Protein AF-A0A7S3UX13-F1 (afdb_monomer)

Mean predicted aligned error: 9.88 Å

Nearest PDB structures (foldseek):
  1w0b-assembly1_A  TM=4.668E-01  e=7.666E+00  Homo sapiens
  7prw-assembly1_B  TM=2.949E-01  e=3.950E+00  Homo sapiens

Solvent-accessible surface area (backbone atoms only — not comparable to full-atom values): 10051 Å² total; per-residue (Å²): 107,70,58,56,50,45,44,57,49,64,45,35,91,84,32,75,69,58,41,48,76,38,42,61,68,55,44,53,51,52,52,51,51,43,36,53,44,29,33,76,70,61,23,27,44,59,49,90,42,91,90,49,53,33,31,65,39,90,84,52,70,55,51,69,45,48,55,46,32,38,66,46,27,68,36,68,66,35,21,51,52,35,49,53,50,51,49,47,59,70,65,30,57,35,96,86,58,65,61,67,63,50,48,48,52,49,50,56,50,40,49,46,52,34,48,61,33,66,70,60,88,68,57,70,69,57,27,54,50,40,34,52,51,32,52,51,52,51,50,52,48,51,52,47,69,66,38,96,61,60,73,47,86,76,45,75,86,79,59,94,78,85,88,81,82,84,78,87,79,85,79,80,82,131

Sequence (174 aa):
AARRVFQELLCAPAAGLDLTALTADGWGCLEQFFRYVNAKDKRLSSSHQKTYFLVEDPKLAGLDTLWAAFGLAADEEVHRAAADFLLHLYLRLGGRLDREAVWRDFVDRALRHLAGAADGTGDRAYDLAAMRRALALTLRFLEEVEKPYGILNVYHAGQADQAVRVRLRVRRGA

Radius of gyration: 17.87 Å; Cα contacts (8 Å, |Δi|>4): 161; chains: 1; bounding box: 47×31×51 Å

Structure (mmCIF, N/CA/C/O backbone):
data_AF-A0A7S3UX13-F1
#
_entry.id   AF-A0A7S3UX13-F1
#
loop_
_atom_site.group_PDB
_atom_site.id
_atom_site.type_symbol
_atom_site.label_atom_id
_atom_site.label_alt_id
_atom_site.label_comp_id
_atom_site.label_asym_id
_atom_site.label_entity_id
_atom_site.label_seq_id
_atom_site.pdbx_PDB_ins_code
_atom_site.Cartn_x
_atom_site.Cartn_y
_atom_site.Cartn_z
_atom_site.occupancy
_atom_site.B_iso_or_equiv
_atom_site.auth_seq_id
_atom_site.auth_comp_id
_atom_site.auth_asym_id
_atom_site.auth_atom_id
_atom_site.pdbx_PDB_model_num
ATOM 1 N N . ALA A 1 1 ? -21.309 1.645 -9.233 1.00 71.69 1 ALA A N 1
ATOM 2 C CA . ALA A 1 1 ? -20.554 2.305 -10.318 1.00 71.69 1 ALA A CA 1
ATOM 3 C C . ALA A 1 1 ? -19.072 2.455 -9.960 1.0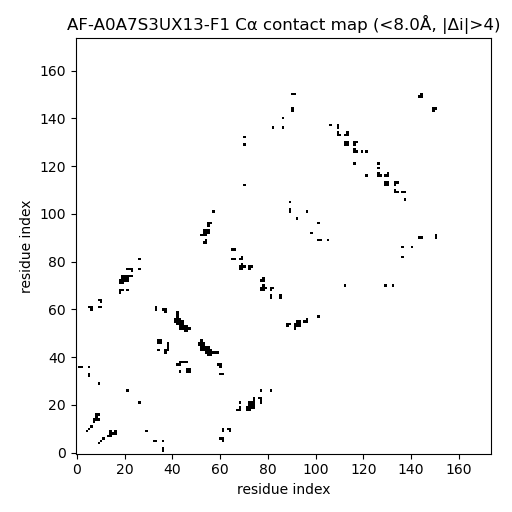0 71.69 1 ALA A C 1
ATOM 5 O O . ALA A 1 1 ? -18.315 1.584 -10.346 1.00 71.69 1 ALA A O 1
ATOM 6 N N . ALA A 1 2 ? -18.658 3.441 -9.153 1.00 75.00 2 ALA A N 1
ATOM 7 C CA . ALA A 1 2 ? -17.234 3.741 -8.910 1.00 75.00 2 ALA A CA 1
ATOM 8 C C . ALA A 1 2 ? -16.352 2.566 -8.426 1.00 75.00 2 ALA A C 1
ATOM 10 O O . ALA A 1 2 ? -15.269 2.371 -8.958 1.00 75.00 2 ALA A O 1
ATOM 11 N N . ARG A 1 3 ? -16.820 1.739 -7.477 1.00 80.25 3 ARG A N 1
ATOM 12 C CA . ARG A 1 3 ? -16.071 0.549 -7.020 1.00 80.25 3 ARG A CA 1
ATOM 13 C C . ARG A 1 3 ? -15.822 -0.460 -8.140 1.00 80.25 3 ARG A C 1
ATOM 15 O O . ARG A 1 3 ? -14.737 -1.012 -8.233 1.00 80.25 3 ARG A O 1
ATOM 22 N N . ARG A 1 4 ? -16.833 -0.683 -8.979 1.00 81.56 4 ARG A N 1
ATOM 23 C CA . ARG A 1 4 ? -16.751 -1.600 -10.115 1.00 81.56 4 ARG A CA 1
ATOM 24 C C . ARG A 1 4 ? -15.739 -1.089 -11.139 1.00 81.56 4 ARG A C 1
ATOM 26 O O . ARG A 1 4 ? -14.861 -1.838 -11.522 1.00 81.56 4 ARG A O 1
ATOM 33 N N . VAL A 1 5 ? -15.800 0.203 -11.467 1.00 80.88 5 VAL A N 1
ATOM 34 C CA . VAL A 1 5 ? -14.828 0.872 -12.350 1.00 80.88 5 VAL A CA 1
ATOM 35 C C . VAL A 1 5 ? -13.405 0.740 -11.802 1.00 80.88 5 VAL A C 1
ATOM 37 O O . VAL A 1 5 ? -12.515 0.326 -12.526 1.00 80.88 5 VAL A O 1
ATOM 40 N N . PHE A 1 6 ? -13.194 1.023 -10.516 1.00 83.69 6 PHE A N 1
ATOM 41 C CA . PHE A 1 6 ? -11.883 0.878 -9.881 1.00 83.69 6 PHE A CA 1
ATOM 42 C C . PHE A 1 6 ? -11.364 -0.566 -9.944 1.00 83.69 6 PHE A C 1
ATOM 44 O O . PHE A 1 6 ? -10.229 -0.807 -10.342 1.00 83.69 6 PHE A O 1
ATOM 51 N N . GLN A 1 7 ? -12.210 -1.542 -9.614 1.00 82.44 7 GLN A N 1
ATOM 52 C CA . GLN A 1 7 ? -11.817 -2.948 -9.644 1.00 82.44 7 GLN A CA 1
ATOM 53 C C . GLN A 1 7 ? -11.536 -3.450 -11.064 1.00 82.44 7 GLN A C 1
ATOM 55 O O . GLN A 1 7 ? -10.538 -4.128 -11.265 1.00 82.44 7 GLN A O 1
ATOM 60 N N . GLU A 1 8 ? -12.385 -3.116 -12.033 1.00 82.25 8 GLU A N 1
ATOM 61 C CA . GLU A 1 8 ? -12.293 -3.625 -13.406 1.00 82.25 8 GLU A CA 1
ATOM 62 C C . GLU A 1 8 ? -11.239 -2.894 -14.249 1.00 82.25 8 GLU A C 1
ATOM 64 O O . GLU A 1 8 ? -10.641 -3.525 -15.113 1.00 82.25 8 GLU A O 1
ATOM 69 N N . LEU A 1 9 ? -10.991 -1.599 -14.004 1.00 78.88 9 LEU A N 1
ATOM 70 C CA . LEU A 1 9 ? -10.102 -0.769 -14.834 1.00 78.88 9 LEU A CA 1
ATOM 71 C C . LEU A 1 9 ? -8.771 -0.389 -14.181 1.00 78.88 9 LEU A C 1
ATOM 73 O O . LEU A 1 9 ? -7.866 0.038 -14.887 1.00 78.88 9 LEU A O 1
ATOM 77 N N . LEU A 1 10 ? -8.638 -0.493 -12.858 1.00 80.44 10 LEU A N 1
ATOM 78 C CA . LEU A 1 10 ? -7.400 -0.099 -12.174 1.00 80.44 10 LEU A CA 1
ATOM 79 C C . LEU A 1 10 ? -6.776 -1.242 -11.378 1.00 80.44 10 LEU A C 1
ATOM 81 O O . LEU A 1 10 ? -5.560 -1.268 -11.223 1.00 80.44 10 LEU A O 1
ATOM 85 N N . CYS A 1 11 ? -7.576 -2.197 -10.896 1.00 81.69 11 CYS A N 1
ATOM 86 C CA . CYS A 1 11 ? -7.063 -3.295 -10.073 1.00 81.69 11 CYS A CA 1
ATOM 87 C C . CYS A 1 11 ? -7.011 -4.654 -10.768 1.00 81.69 11 CYS A C 1
ATOM 89 O O . CYS A 1 11 ? -6.255 -5.519 -10.326 1.00 81.69 11 CYS A O 1
ATOM 91 N N . ALA A 1 12 ? -7.826 -4.889 -11.797 1.00 79.12 12 ALA A N 1
ATOM 92 C CA . ALA A 1 12 ? -7.839 -6.177 -12.471 1.00 79.12 12 ALA A CA 1
ATOM 93 C C . ALA A 1 12 ? -6.534 -6.369 -13.266 1.00 79.12 12 ALA A C 1
ATOM 95 O O . ALA A 1 12 ? -6.112 -5.451 -13.965 1.00 79.12 12 ALA A O 1
ATOM 96 N N . PRO A 1 13 ? -5.925 -7.566 -13.256 1.00 66.50 13 PRO A N 1
ATOM 97 C CA . PRO A 1 13 ? -4.746 -7.848 -14.081 1.00 66.50 13 PRO A CA 1
ATOM 98 C C . PRO A 1 13 ? -4.987 -7.613 -15.582 1.00 66.50 13 PRO A C 1
ATOM 100 O O . PRO A 1 13 ? -4.077 -7.248 -16.314 1.00 66.50 13 PRO A O 1
A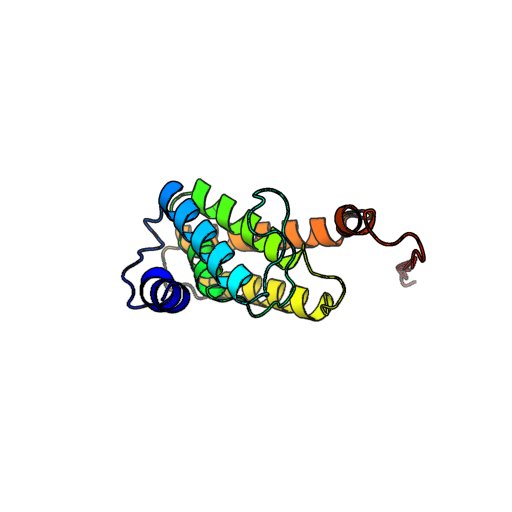TOM 103 N N . ALA A 1 14 ? -6.233 -7.790 -16.034 1.00 63.78 14 ALA A N 1
ATOM 104 C CA . ALA A 1 14 ? -6.658 -7.558 -17.414 1.00 63.78 14 ALA A CA 1
ATOM 105 C C . ALA A 1 14 ? -6.955 -6.080 -17.739 1.00 63.78 14 ALA A C 1
ATOM 107 O O . ALA A 1 14 ? -7.297 -5.767 -18.876 1.00 63.78 14 ALA A O 1
ATOM 108 N N . ALA A 1 15 ? -6.863 -5.176 -16.761 1.00 64.06 15 ALA A N 1
ATOM 109 C CA . ALA A 1 15 ? -7.308 -3.792 -16.886 1.00 64.06 15 ALA A CA 1
ATOM 110 C C . ALA A 1 15 ? -6.424 -2.903 -17.779 1.00 64.06 15 ALA A C 1
ATOM 112 O O . ALA A 1 15 ? -6.777 -1.757 -18.044 1.00 64.06 15 ALA A O 1
ATOM 113 N N . GLY A 1 16 ? -5.275 -3.404 -18.238 1.00 62.94 16 GLY A N 1
ATOM 114 C CA . GLY A 1 16 ? -4.380 -2.667 -19.133 1.00 62.94 16 GLY A CA 1
ATOM 115 C C . GLY A 1 16 ? -3.617 -1.514 -18.472 1.00 62.94 16 GLY A C 1
ATOM 116 O O . GLY A 1 16 ? -2.913 -0.795 -19.176 1.00 62.94 16 GLY A O 1
ATOM 117 N N . LEU A 1 17 ? -3.722 -1.329 -17.147 1.00 81.00 17 LEU A N 1
ATOM 118 C CA . LEU A 1 17 ? -2.867 -0.392 -16.421 1.00 81.00 17 LEU A CA 1
ATOM 119 C C . LEU A 1 17 ? -1.447 -0.959 -16.362 1.00 81.00 17 LEU A C 1
ATOM 121 O O . LEU A 1 17 ? -1.153 -1.855 -15.570 1.00 81.00 17 LEU A O 1
ATOM 125 N N . ASP A 1 18 ? -0.572 -0.421 -17.202 1.00 87.25 18 ASP A N 1
ATOM 126 C CA . ASP A 1 18 ? 0.852 -0.715 -17.143 1.00 87.25 18 ASP A CA 1
ATOM 127 C C . ASP A 1 18 ? 1.489 0.036 -15.968 1.00 87.25 18 ASP A C 1
ATOM 129 O O . ASP A 1 18 ? 1.770 1.233 -16.033 1.00 87.25 18 ASP A O 1
ATOM 133 N N . LEU A 1 19 ? 1.700 -0.688 -14.870 1.00 88.00 19 LEU A N 1
ATOM 134 C CA . LEU A 1 19 ? 2.316 -0.148 -13.660 1.00 88.00 19 LEU A CA 1
ATOM 135 C C . LEU A 1 19 ? 3.803 0.182 -13.843 1.00 88.00 19 LEU A C 1
ATOM 137 O O . LEU A 1 19 ? 4.335 0.964 -13.060 1.00 88.00 19 LEU A O 1
ATOM 141 N N . THR A 1 20 ? 4.467 -0.372 -14.863 1.00 87.50 20 THR A N 1
ATOM 142 C CA . THR A 1 20 ? 5.877 -0.063 -15.147 1.00 87.50 20 THR A CA 1
ATOM 143 C C . THR A 1 20 ? 6.034 1.325 -15.765 1.00 87.50 20 THR A C 1
ATOM 145 O O . THR A 1 20 ? 6.996 2.027 -15.458 1.00 87.50 20 THR A O 1
ATOM 148 N N . ALA A 1 21 ? 5.041 1.755 -16.550 1.00 89.50 21 ALA A N 1
ATOM 149 C CA . ALA A 1 21 ? 4.958 3.065 -17.192 1.00 89.50 21 ALA A CA 1
ATOM 150 C C . ALA A 1 21 ? 4.113 4.086 -16.399 1.00 89.50 21 ALA A C 1
ATOM 152 O O . ALA A 1 21 ? 3.736 5.133 -16.933 1.00 89.50 21 ALA A O 1
ATOM 153 N N . LEU A 1 22 ? 3.778 3.789 -15.137 1.00 92.56 22 LEU A N 1
ATOM 154 C CA . LEU A 1 22 ? 2.964 4.671 -14.304 1.00 92.56 22 LEU A CA 1
ATOM 155 C C . LEU A 1 22 ? 3.710 5.985 -14.030 1.00 92.56 22 LEU A C 1
ATOM 157 O O . LEU A 1 22 ? 4.821 5.970 -13.511 1.00 92.56 22 LEU A O 1
ATOM 161 N N . THR A 1 23 ? 3.081 7.115 -14.358 1.00 94.81 23 THR A N 1
ATOM 162 C CA . THR A 1 23 ? 3.608 8.466 -14.101 1.00 94.81 23 THR A CA 1
ATOM 163 C C . THR A 1 23 ? 3.141 9.002 -12.747 1.00 94.81 23 THR A C 1
ATOM 165 O O . THR A 1 23 ? 2.179 8.486 -12.171 1.00 94.81 23 THR A O 1
ATOM 168 N N . ALA A 1 24 ? 3.755 10.083 -12.255 1.00 93.75 24 ALA A N 1
ATOM 169 C CA . ALA A 1 24 ? 3.325 10.765 -11.028 1.00 93.75 24 ALA A CA 1
ATOM 170 C C . ALA A 1 24 ? 1.840 11.193 -11.056 1.00 93.75 24 ALA A C 1
ATOM 172 O O . ALA A 1 24 ? 1.110 10.982 -10.084 1.00 93.75 24 ALA A O 1
ATOM 173 N N . ASP A 1 25 ? 1.355 11.713 -12.188 1.00 92.69 25 ASP A N 1
ATOM 174 C CA . ASP A 1 25 ? -0.064 12.060 -12.362 1.00 92.69 25 ASP A CA 1
ATOM 175 C C . ASP A 1 25 ? -0.963 10.814 -12.355 1.00 92.69 25 ASP A C 1
ATOM 177 O O . ASP A 1 25 ? -2.034 10.807 -11.737 1.00 92.69 25 ASP A O 1
ATOM 181 N N . GLY A 1 26 ? -0.512 9.730 -12.998 1.00 92.88 26 GLY A N 1
ATOM 182 C CA . GLY A 1 26 ? -1.200 8.439 -12.986 1.00 92.88 26 GLY A CA 1
ATOM 183 C C . GLY A 1 26 ? -1.307 7.859 -11.575 1.00 92.88 26 GLY A C 1
ATOM 184 O O . GLY A 1 26 ? -2.381 7.410 -11.167 1.00 92.88 26 GLY A O 1
ATOM 185 N N . TRP A 1 27 ? -0.226 7.945 -10.798 1.00 95.00 27 TRP A N 1
ATOM 186 C CA . TRP A 1 27 ? -0.220 7.603 -9.380 1.00 95.00 27 TRP A CA 1
ATOM 187 C C . TRP A 1 27 ? -1.208 8.460 -8.584 1.00 95.00 27 TRP A C 1
ATOM 189 O O . TRP A 1 27 ? -2.014 7.921 -7.825 1.00 95.00 27 TRP A O 1
ATOM 199 N N . GLY A 1 28 ? -1.207 9.780 -8.788 1.00 93.81 28 GLY A N 1
ATOM 200 C CA . GLY A 1 28 ? -2.139 10.689 -8.119 1.00 93.81 28 GLY A CA 1
ATOM 201 C C . GLY A 1 28 ? -3.604 10.317 -8.371 1.00 93.81 28 GLY A C 1
ATOM 202 O O . GLY A 1 28 ? -4.416 10.316 -7.442 1.00 93.81 28 GLY A O 1
ATOM 203 N N . CYS A 1 29 ? -3.936 9.931 -9.605 1.00 91.88 29 CYS A N 1
ATOM 204 C CA . CYS A 1 29 ? -5.259 9.422 -9.960 1.00 91.88 29 CYS A CA 1
ATOM 205 C C . CYS A 1 29 ? -5.576 8.099 -9.239 1.00 91.88 29 CYS A C 1
ATOM 207 O O . CYS A 1 29 ? -6.629 7.974 -8.603 1.00 91.88 29 CYS A O 1
ATOM 209 N N . LEU A 1 30 ? -4.650 7.134 -9.279 1.00 93.31 30 LEU A N 1
ATOM 210 C CA . LEU A 1 30 ? -4.793 5.836 -8.616 1.00 93.31 30 LEU A CA 1
ATOM 211 C C . LEU A 1 30 ? -5.030 5.992 -7.105 1.00 93.31 30 LEU A C 1
ATOM 213 O O . LEU A 1 30 ? -5.976 5.410 -6.566 1.00 93.31 30 LEU A O 1
ATOM 217 N N . GLU A 1 31 ? -4.223 6.813 -6.429 1.00 94.88 31 GLU A N 1
ATOM 218 C CA . GLU A 1 31 ? -4.341 7.086 -4.994 1.00 94.88 31 GLU A CA 1
ATOM 219 C C . GLU A 1 31 ? -5.697 7.726 -4.654 1.00 94.88 31 GLU A C 1
ATOM 221 O O . GLU A 1 31 ? -6.375 7.313 -3.707 1.00 94.88 31 GLU A O 1
ATOM 226 N N . GLN A 1 32 ? -6.137 8.717 -5.437 1.00 92.69 32 GLN A N 1
ATOM 227 C CA . GLN A 1 32 ? -7.424 9.381 -5.221 1.00 92.69 32 GLN A CA 1
ATOM 228 C C . GLN A 1 32 ? -8.603 8.417 -5.374 1.00 92.69 32 GLN A C 1
ATOM 230 O O . GLN A 1 32 ? -9.506 8.411 -4.530 1.00 92.69 32 GLN A O 1
ATOM 235 N N . PHE A 1 33 ? -8.589 7.568 -6.403 1.00 92.44 33 PHE A N 1
ATOM 236 C CA . PHE A 1 33 ? -9.618 6.547 -6.588 1.00 92.44 33 PHE A CA 1
ATOM 237 C C . PHE A 1 33 ? -9.614 5.521 -5.456 1.00 92.44 33 PHE A C 1
ATOM 239 O O . PHE A 1 33 ? -10.680 5.204 -4.917 1.00 92.44 33 PHE A O 1
ATOM 246 N N . PHE A 1 34 ? -8.432 5.056 -5.044 1.00 95.00 34 PHE A N 1
ATOM 247 C CA . PHE A 1 34 ? -8.279 4.149 -3.910 1.00 95.00 34 PHE A CA 1
ATOM 248 C C . PHE A 1 34 ? -8.907 4.739 -2.641 1.00 95.00 34 PHE A C 1
ATOM 250 O O . PHE A 1 34 ? -9.713 4.081 -1.973 1.00 95.00 34 PHE A O 1
ATOM 257 N N . ARG A 1 35 ? -8.590 6.003 -2.328 1.00 94.94 35 ARG A N 1
ATOM 258 C CA . ARG A 1 35 ? -9.141 6.723 -1.172 1.00 94.94 35 ARG A CA 1
ATOM 259 C C . ARG A 1 35 ? -10.652 6.861 -1.259 1.00 94.94 35 ARG A C 1
ATOM 261 O O . ARG A 1 35 ? -11.344 6.581 -0.282 1.00 94.94 35 ARG A O 1
ATOM 268 N N . TYR A 1 36 ? -11.167 7.263 -2.417 1.00 93.44 36 TYR A N 1
ATOM 269 C CA . TYR A 1 36 ? -12.598 7.450 -2.636 1.00 93.44 36 TYR A CA 1
ATOM 270 C C . TYR A 1 36 ? -13.385 6.150 -2.425 1.00 93.44 36 TYR A C 1
ATOM 272 O O . TYR A 1 36 ? -14.380 6.135 -1.696 1.00 93.44 36 TYR A O 1
ATOM 280 N N . VAL A 1 37 ? -12.932 5.044 -3.026 1.00 94.31 37 VAL A N 1
ATOM 281 C CA . VAL A 1 37 ? -13.610 3.743 -2.930 1.00 94.31 37 VAL A CA 1
ATOM 282 C C . VAL A 1 37 ? -13.591 3.224 -1.496 1.00 94.31 37 VAL A C 1
ATOM 284 O O . VAL A 1 37 ? -14.641 2.867 -0.962 1.00 94.31 37 VAL A O 1
ATOM 287 N N . ASN A 1 38 ? -12.429 3.234 -0.843 1.00 95.44 38 ASN A N 1
ATOM 288 C CA . ASN A 1 38 ? -12.314 2.714 0.517 1.00 95.44 38 ASN A CA 1
ATOM 289 C C . ASN A 1 38 ? -13.007 3.609 1.559 1.00 95.44 38 ASN A C 1
ATOM 291 O O . ASN A 1 38 ? -13.501 3.101 2.562 1.00 95.44 38 ASN A O 1
ATOM 295 N N . ALA A 1 39 ? -13.129 4.916 1.316 1.00 94.06 39 ALA A N 1
ATOM 296 C CA . ALA A 1 39 ? -13.928 5.798 2.165 1.00 94.06 39 ALA A CA 1
ATOM 297 C C . ALA A 1 39 ? -15.430 5.550 2.026 1.00 94.06 39 ALA A C 1
ATOM 299 O O . ALA A 1 39 ? -16.151 5.496 3.021 1.00 94.06 39 ALA A O 1
ATOM 300 N N . LYS A 1 40 ? -15.903 5.337 0.794 1.00 93.94 40 LYS A N 1
ATOM 301 C CA . LYS A 1 40 ? -17.302 4.984 0.533 1.00 93.94 40 LYS A CA 1
ATOM 302 C C . LYS A 1 40 ? -17.698 3.672 1.216 1.00 93.94 40 LYS A C 1
ATOM 304 O O . LYS A 1 40 ? -18.812 3.563 1.723 1.00 93.94 40 LYS A O 1
ATOM 309 N N . ASP A 1 41 ? -16.765 2.726 1.282 1.00 93.25 41 ASP A N 1
ATOM 310 C CA . ASP A 1 41 ? -16.929 1.441 1.965 1.00 93.25 41 ASP A CA 1
ATOM 311 C C . ASP A 1 41 ? -16.656 1.517 3.484 1.00 93.25 41 ASP A C 1
ATOM 313 O O . ASP A 1 41 ? -16.659 0.488 4.156 1.00 93.25 41 ASP A O 1
ATOM 317 N N . LYS A 1 42 ? -16.444 2.721 4.044 1.00 93.19 42 LYS A N 1
ATOM 318 C CA . LYS A 1 42 ? -16.147 2.979 5.470 1.00 93.19 42 LYS A CA 1
ATOM 319 C C . LYS A 1 42 ? -14.883 2.283 5.997 1.00 93.19 42 LYS A C 1
ATOM 321 O O . LYS A 1 42 ? -14.759 2.061 7.196 1.00 93.19 42 LYS A O 1
ATOM 326 N N . ARG A 1 43 ? -13.941 1.961 5.109 1.00 95.00 43 ARG A N 1
ATOM 327 C CA . ARG A 1 43 ? -12.631 1.377 5.448 1.00 95.00 43 ARG A CA 1
ATOM 328 C C . ARG A 1 43 ? -11.564 2.436 5.691 1.00 95.00 43 ARG A C 1
ATOM 330 O O . ARG A 1 43 ? -10.592 2.172 6.388 1.00 95.00 43 ARG A O 1
ATOM 337 N N . LEU A 1 44 ? -11.759 3.629 5.126 1.00 94.69 44 LEU A N 1
ATOM 338 C CA . LEU A 1 44 ? -10.963 4.819 5.407 1.00 94.69 44 LEU A CA 1
ATOM 339 C C . LEU A 1 44 ? -11.847 5.933 5.965 1.00 94.69 44 LEU A C 1
ATOM 341 O O . LEU A 1 44 ? -12.902 6.228 5.402 1.00 94.69 44 LEU A O 1
ATOM 345 N N . SER A 1 45 ? -11.381 6.607 7.011 1.00 91.62 45 SER A N 1
ATOM 346 C CA . SER A 1 45 ? -11.961 7.855 7.508 1.00 91.62 45 SER A CA 1
ATOM 347 C C . SER A 1 45 ? -11.015 9.031 7.237 1.00 91.62 45 SER A C 1
ATOM 349 O O . SER A 1 45 ? -9.812 8.858 7.036 1.00 91.62 45 SER A O 1
ATOM 351 N N . SER A 1 46 ? -11.568 10.246 7.145 1.00 88.69 46 SER A N 1
ATOM 352 C CA . SER A 1 46 ? -10.832 11.471 6.768 1.00 88.69 46 SER A CA 1
ATOM 353 C C . SER A 1 46 ? -10.081 11.388 5.424 1.00 88.69 46 SER A C 1
ATOM 355 O O . SER A 1 46 ? -9.139 12.131 5.179 1.00 88.69 46 SER A O 1
ATOM 357 N N . SER A 1 47 ? -10.524 10.524 4.507 1.00 80.56 47 SER A N 1
ATOM 358 C CA . SER A 1 47 ? -9.819 10.198 3.255 1.00 80.56 47 SER A CA 1
ATOM 359 C C . SER A 1 47 ? -9.563 11.384 2.314 1.00 80.56 47 SER A C 1
ATOM 361 O O . SER A 1 47 ? -8.618 11.334 1.525 1.00 80.56 47 SER A O 1
ATOM 363 N N . HIS A 1 48 ? -10.380 12.439 2.406 1.00 77.06 48 HIS A N 1
ATOM 364 C CA . HIS A 1 48 ? -10.259 13.675 1.627 1.00 77.06 48 HIS A CA 1
ATOM 365 C C . HIS A 1 48 ? -9.046 14.530 2.020 1.00 77.06 48 HIS A C 1
ATOM 367 O O . HIS A 1 48 ? -8.607 15.365 1.231 1.00 77.06 48 HIS A O 1
ATOM 373 N N . GLN A 1 49 ? -8.493 14.346 3.222 1.00 74.94 49 GLN A N 1
ATOM 374 C CA . GLN A 1 49 ? -7.300 15.066 3.646 1.00 74.94 49 GLN A CA 1
ATOM 375 C C . GLN A 1 49 ? -6.053 14.335 3.127 1.00 74.94 49 GLN A C 1
ATOM 377 O O . GLN A 1 49 ? -5.835 13.147 3.387 1.00 74.94 49 GLN A O 1
ATOM 382 N N . LYS A 1 50 ? -5.199 15.060 2.393 1.00 64.56 50 LYS A N 1
ATOM 383 C CA . LYS A 1 50 ? -3.927 14.518 1.882 1.00 64.56 50 LYS A CA 1
ATOM 384 C C . LYS A 1 50 ? -3.044 14.012 3.023 1.00 64.56 50 LYS A C 1
ATOM 386 O O . LYS A 1 50 ? -2.485 12.921 2.950 1.00 64.56 50 LYS A O 1
ATOM 391 N N . THR A 1 51 ? -2.962 14.800 4.091 1.00 65.94 51 THR A N 1
ATOM 392 C CA . THR A 1 51 ? -2.008 14.615 5.186 1.00 65.94 51 THR A CA 1
ATOM 393 C C . THR A 1 51 ? -2.512 13.719 6.306 1.00 65.94 51 THR A C 1
ATOM 395 O O . THR A 1 51 ? -1.678 13.186 7.031 1.00 65.94 51 THR A O 1
ATOM 398 N N . TYR A 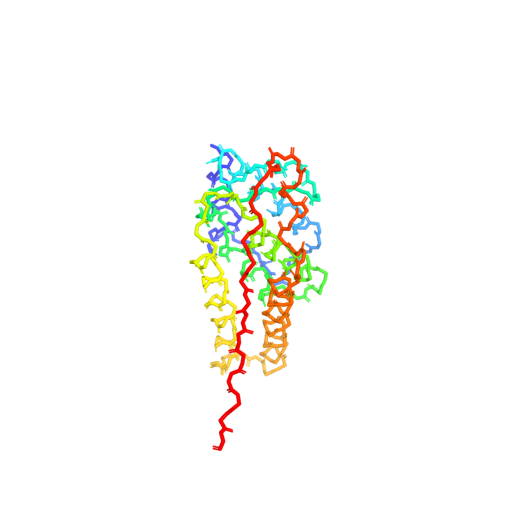1 52 ? -3.820 13.475 6.430 1.00 77.19 52 TYR A N 1
ATOM 399 C CA . TYR A 1 52 ? -4.390 12.756 7.570 1.00 77.19 52 TYR A CA 1
ATOM 400 C C . TYR A 1 52 ? -5.578 11.883 7.158 1.00 77.19 52 TYR A C 1
ATOM 402 O O . TYR A 1 52 ? -6.570 12.363 6.638 1.00 77.19 52 TYR A O 1
ATOM 410 N N . PHE A 1 53 ? -5.480 10.581 7.385 1.00 89.75 53 PHE A N 1
ATOM 411 C CA . PHE A 1 53 ? -6.578 9.631 7.218 1.00 89.75 53 PHE A CA 1
ATOM 412 C C . PHE A 1 53 ? -6.365 8.491 8.208 1.00 89.75 53 PHE A C 1
ATOM 414 O O . PHE A 1 53 ? -5.238 8.300 8.670 1.00 89.75 53 PHE A O 1
ATOM 421 N N . LEU A 1 54 ? -7.419 7.737 8.510 1.00 92.69 54 LEU A N 1
ATOM 422 C CA . LEU A 1 54 ? -7.321 6.535 9.334 1.00 92.69 54 LEU A CA 1
ATOM 423 C C . LEU A 1 54 ? -7.882 5.328 8.598 1.00 92.69 54 LEU A C 1
ATOM 425 O O . LEU A 1 54 ? -8.872 5.430 7.874 1.00 92.69 54 LEU A O 1
ATOM 429 N N . VAL A 1 55 ? -7.234 4.189 8.800 1.00 94.62 55 VAL A N 1
ATOM 430 C CA . VAL A 1 55 ? -7.692 2.881 8.348 1.00 94.62 55 VAL A CA 1
ATOM 431 C C . VAL A 1 55 ? -8.581 2.287 9.428 1.00 94.62 55 VAL A C 1
ATOM 433 O O . VAL A 1 55 ? -8.118 1.972 10.519 1.00 94.62 55 VAL A O 1
ATOM 436 N N . GLU A 1 56 ? -9.862 2.149 9.114 1.00 94.56 56 GLU A N 1
ATOM 437 C CA . GLU A 1 56 ? -10.884 1.572 9.994 1.00 94.56 56 GLU A CA 1
ATOM 438 C C . GLU A 1 56 ? -11.063 0.066 9.748 1.00 94.56 56 GLU A C 1
ATOM 440 O O . GLU A 1 56 ? -11.489 -0.663 10.639 1.00 94.56 56 GLU A O 1
ATOM 445 N N . ASP A 1 57 ? -10.726 -0.407 8.542 1.00 95.31 57 ASP A N 1
ATOM 446 C CA . ASP A 1 57 ? -10.738 -1.820 8.148 1.00 95.31 57 ASP A CA 1
ATOM 447 C C . ASP A 1 57 ? -9.524 -2.101 7.240 1.00 95.31 57 ASP A C 1
ATOM 449 O O . ASP A 1 57 ? -9.411 -1.485 6.174 1.00 95.31 57 ASP A O 1
ATOM 453 N N . PRO A 1 58 ? -8.617 -3.025 7.619 1.00 93.69 58 PRO A N 1
ATOM 454 C CA . PRO A 1 58 ? -7.413 -3.326 6.847 1.00 93.69 58 PRO A CA 1
ATOM 455 C C . PRO A 1 58 ? -7.698 -4.046 5.520 1.00 93.69 58 PRO A C 1
ATOM 457 O O . PRO A 1 58 ? -6.806 -4.152 4.681 1.00 93.69 58 PRO A O 1
ATOM 460 N N . LYS A 1 59 ? -8.924 -4.530 5.276 1.00 94.00 59 LYS A N 1
ATOM 461 C CA . LYS A 1 59 ? -9.305 -5.212 4.026 1.00 94.00 59 LYS A CA 1
ATOM 462 C C . LYS A 1 59 ? -9.543 -4.218 2.887 1.00 94.00 59 LYS A C 1
ATOM 464 O O . LYS A 1 59 ? -10.630 -4.164 2.316 1.00 94.00 59 LYS A O 1
ATOM 469 N N . LEU A 1 60 ? -8.541 -3.415 2.550 1.00 95.00 60 LEU A N 1
ATOM 470 C CA . LEU A 1 60 ? -8.648 -2.330 1.577 1.00 95.00 60 LEU A CA 1
ATOM 471 C C . LEU A 1 60 ? -8.757 -2.855 0.137 1.00 95.00 60 LEU A C 1
ATOM 473 O O . LEU A 1 60 ? -8.001 -3.719 -0.303 1.00 95.00 60 LEU A O 1
ATOM 477 N N . ALA A 1 61 ? -9.710 -2.315 -0.623 1.00 93.62 61 ALA A N 1
ATOM 478 C CA . ALA A 1 61 ? -9.853 -2.624 -2.041 1.00 93.62 61 ALA A CA 1
ATOM 479 C C . ALA A 1 61 ? -8.696 -1.995 -2.829 1.00 93.62 61 ALA A C 1
ATOM 481 O O . ALA A 1 61 ? -8.430 -0.808 -2.659 1.00 93.62 61 ALA A O 1
ATOM 482 N N . GLY A 1 62 ? -8.051 -2.775 -3.703 1.00 92.62 62 GLY A N 1
ATOM 483 C CA . GLY A 1 62 ? -6.931 -2.317 -4.535 1.00 92.62 62 GLY A CA 1
ATOM 484 C C . GLY A 1 62 ? -5.583 -2.256 -3.816 1.00 92.62 62 GLY A C 1
ATOM 485 O O . GLY A 1 62 ? -4.633 -1.714 -4.367 1.00 92.62 62 GLY A O 1
ATOM 486 N N . LEU A 1 63 ? -5.480 -2.807 -2.601 1.00 95.12 63 LEU A N 1
ATOM 487 C CA . LEU A 1 63 ? -4.225 -2.829 -1.846 1.00 95.12 63 LEU A CA 1
ATOM 488 C C . LEU A 1 63 ? -3.115 -3.567 -2.607 1.00 95.12 63 LEU A C 1
ATOM 490 O O . LEU A 1 63 ? -1.990 -3.083 -2.668 1.00 95.12 63 LEU A O 1
ATOM 494 N N . ASP A 1 64 ? -3.445 -4.690 -3.247 1.00 92.38 64 ASP A N 1
ATOM 495 C CA . ASP A 1 64 ? -2.485 -5.449 -4.054 1.00 92.38 64 ASP A CA 1
ATOM 496 C C . ASP A 1 64 ? -1.984 -4.641 -5.263 1.00 92.38 64 ASP A C 1
ATOM 498 O O . ASP A 1 64 ? -0.820 -4.748 -5.633 1.00 92.38 64 ASP A O 1
ATOM 502 N N . THR A 1 65 ? -2.817 -3.762 -5.830 1.00 92.50 65 THR A N 1
ATOM 503 C CA . THR A 1 65 ? -2.415 -2.840 -6.904 1.00 92.50 65 THR A CA 1
ATOM 504 C C . THR A 1 65 ? -1.400 -1.809 -6.416 1.00 92.50 65 THR A C 1
ATOM 506 O O . THR A 1 65 ? -0.467 -1.495 -7.145 1.00 92.50 65 THR A O 1
ATOM 509 N N . LEU A 1 66 ? -1.532 -1.303 -5.183 1.00 94.75 66 LEU A N 1
ATOM 510 C CA . LEU A 1 66 ? -0.545 -0.380 -4.603 1.00 94.75 66 LEU A CA 1
ATOM 511 C C . LEU A 1 66 ? 0.798 -1.075 -4.360 1.00 94.75 66 LEU A C 1
ATOM 513 O O . LEU A 1 66 ? 1.847 -0.509 -4.658 1.00 94.75 66 LEU A O 1
ATOM 517 N N . TRP A 1 67 ? 0.764 -2.314 -3.864 1.00 93.62 67 TRP A N 1
ATOM 518 C CA . TRP A 1 67 ? 1.958 -3.148 -3.706 1.00 93.62 67 TRP A CA 1
ATOM 519 C C . TRP A 1 67 ? 2.621 -3.462 -5.054 1.00 93.62 67 TRP A C 1
ATOM 521 O O . TRP A 1 67 ? 3.844 -3.384 -5.178 1.00 93.62 67 TRP A O 1
ATOM 531 N N . ALA A 1 68 ? 1.827 -3.740 -6.089 1.00 90.31 68 ALA A N 1
ATOM 532 C CA . ALA A 1 68 ? 2.330 -3.912 -7.446 1.00 90.31 68 ALA A CA 1
ATOM 533 C C . ALA A 1 68 ? 2.937 -2.612 -8.001 1.00 90.31 68 ALA A C 1
ATOM 535 O O . ALA A 1 68 ? 4.027 -2.656 -8.559 1.00 90.31 68 ALA A O 1
ATOM 536 N N . ALA A 1 69 ? 2.302 -1.453 -7.794 1.00 91.56 69 ALA A N 1
ATOM 537 C CA . ALA A 1 69 ? 2.842 -0.157 -8.211 1.00 91.56 69 ALA A CA 1
ATOM 538 C C . ALA A 1 69 ? 4.180 0.148 -7.517 1.00 91.56 69 ALA A C 1
ATOM 540 O O . ALA A 1 69 ? 5.139 0.541 -8.170 1.00 91.56 69 ALA A O 1
ATOM 541 N N . PHE A 1 70 ? 4.277 -0.114 -6.210 1.00 92.69 70 PHE A N 1
ATOM 542 C CA . PHE A 1 70 ? 5.521 0.018 -5.447 1.00 92.69 70 PHE A CA 1
ATOM 543 C C . PHE A 1 70 ? 6.661 -0.841 -6.017 1.00 92.69 70 PHE A C 1
ATOM 545 O O . PHE A 1 70 ? 7.803 -0.377 -6.088 1.00 92.69 70 PHE A O 1
ATOM 552 N N . GLY A 1 71 ? 6.354 -2.083 -6.404 1.00 87.81 71 GLY A N 1
ATOM 553 C CA . GLY A 1 71 ? 7.339 -3.030 -6.922 1.00 87.81 71 GLY A CA 1
ATOM 554 C C . GLY A 1 71 ? 7.734 -2.787 -8.379 1.00 87.81 71 GLY A C 1
ATOM 555 O O . GLY A 1 71 ? 8.910 -2.909 -8.701 1.00 87.81 71 GLY A O 1
ATOM 556 N N . LEU A 1 72 ? 6.768 -2.447 -9.238 1.00 87.38 72 LEU A N 1
ATOM 557 C CA . LEU A 1 72 ? 6.925 -2.430 -10.697 1.00 87.38 72 LEU A CA 1
ATOM 558 C C . LEU A 1 72 ? 7.238 -1.049 -11.281 1.00 87.38 72 LEU A C 1
ATOM 560 O O . LEU A 1 72 ? 7.738 -0.983 -12.402 1.00 87.38 72 LEU A O 1
ATOM 564 N N . ALA A 1 73 ? 6.941 0.046 -10.571 1.00 89.44 73 ALA A N 1
ATOM 565 C CA . ALA A 1 73 ? 7.140 1.387 -11.113 1.00 89.44 73 ALA A CA 1
ATOM 566 C C . ALA A 1 73 ? 8.615 1.642 -11.467 1.00 89.44 73 ALA A C 1
ATOM 568 O O . ALA A 1 73 ? 9.514 1.516 -10.621 1.00 89.44 73 ALA A O 1
ATOM 569 N N . ALA A 1 74 ? 8.848 2.033 -12.723 1.00 88.00 74 ALA A N 1
ATOM 570 C CA . ALA A 1 74 ? 10.155 2.483 -13.188 1.00 88.00 74 ALA A CA 1
ATOM 571 C C . ALA A 1 74 ? 10.467 3.908 -12.701 1.00 88.00 74 ALA A C 1
ATOM 573 O O . ALA A 1 74 ? 11.623 4.230 -12.434 1.00 88.00 74 ALA A O 1
ATOM 574 N N . ASP A 1 75 ? 9.437 4.744 -12.552 1.00 91.44 75 ASP A N 1
ATOM 575 C CA . ASP A 1 75 ? 9.555 6.106 -12.038 1.00 91.44 75 ASP A CA 1
ATOM 576 C C . ASP A 1 75 ? 9.833 6.103 -10.519 1.00 91.44 75 ASP A C 1
ATOM 578 O O . ASP A 1 75 ? 9.037 5.617 -9.708 1.00 91.44 75 ASP A O 1
ATOM 582 N N . GLU A 1 76 ? 10.979 6.665 -10.126 1.00 90.50 76 GLU A N 1
ATOM 583 C CA . GLU A 1 76 ? 11.413 6.785 -8.729 1.00 90.50 76 GLU A CA 1
ATOM 584 C C . GLU A 1 76 ? 10.495 7.681 -7.880 1.00 90.50 76 GLU A C 1
ATOM 586 O O . GLU A 1 76 ? 10.399 7.499 -6.662 1.00 90.50 76 GLU A O 1
ATOM 591 N N . GLU A 1 77 ? 9.815 8.662 -8.479 1.00 93.44 77 GLU A N 1
ATOM 592 C CA . GLU A 1 77 ? 8.830 9.483 -7.772 1.00 93.44 77 GLU A CA 1
ATOM 593 C C . GLU A 1 77 ? 7.596 8.659 -7.410 1.00 93.44 77 GLU A C 1
ATOM 595 O O . GLU A 1 77 ? 7.160 8.677 -6.255 1.00 93.44 77 GLU A O 1
ATOM 600 N N . VAL A 1 78 ? 7.090 7.873 -8.362 1.00 94.31 78 VAL A N 1
ATOM 601 C CA . VAL A 1 78 ? 5.947 6.977 -8.149 1.00 94.31 78 VAL A CA 1
ATOM 602 C C . VAL A 1 78 ? 6.278 5.913 -7.115 1.00 94.31 78 VAL A C 1
ATOM 604 O O . VAL A 1 78 ? 5.498 5.697 -6.188 1.00 94.31 78 VAL A O 1
ATOM 607 N N . HIS A 1 79 ? 7.453 5.294 -7.220 1.00 91.75 79 HIS A N 1
ATOM 608 C CA . HIS A 1 79 ? 7.924 4.326 -6.237 1.00 91.75 79 HIS A CA 1
ATOM 609 C C . HIS A 1 79 ? 7.920 4.909 -4.811 1.00 91.75 79 HIS A C 1
ATOM 611 O O . HIS A 1 79 ? 7.369 4.306 -3.885 1.00 91.75 79 HIS A O 1
ATOM 617 N N . ARG A 1 80 ? 8.498 6.104 -4.633 1.00 93.81 80 ARG A N 1
ATOM 618 C CA . ARG A 1 80 ? 8.574 6.780 -3.331 1.00 93.81 80 ARG A CA 1
ATOM 619 C C . ARG A 1 80 ? 7.190 7.139 -2.797 1.00 93.81 80 ARG A C 1
ATOM 621 O O . ARG A 1 80 ? 6.907 6.887 -1.628 1.00 93.81 80 ARG A O 1
ATOM 628 N N . ALA A 1 81 ? 6.323 7.680 -3.652 1.00 95.19 81 ALA A N 1
ATOM 629 C CA . ALA A 1 81 ? 4.957 8.030 -3.285 1.00 95.19 81 ALA A CA 1
ATOM 630 C C . ALA A 1 81 ? 4.140 6.789 -2.880 1.00 95.19 81 ALA A C 1
ATOM 632 O O . ALA A 1 81 ? 3.421 6.822 -1.879 1.00 95.19 81 ALA A O 1
ATOM 633 N N . ALA A 1 82 ? 4.313 5.670 -3.589 1.00 95.62 82 ALA A N 1
ATOM 634 C CA . ALA A 1 82 ? 3.698 4.394 -3.243 1.00 95.62 82 ALA A CA 1
ATOM 635 C C . ALA A 1 82 ? 4.202 3.851 -1.903 1.00 95.62 82 ALA A C 1
ATOM 637 O O . ALA A 1 82 ? 3.393 3.444 -1.069 1.00 95.62 82 ALA A O 1
ATOM 638 N N . ALA A 1 83 ? 5.514 3.903 -1.660 1.00 95.12 83 ALA A N 1
ATOM 639 C CA . ALA A 1 83 ? 6.113 3.509 -0.387 1.00 95.12 83 ALA A CA 1
ATOM 640 C C . ALA A 1 83 ? 5.550 4.330 0.785 1.00 95.12 83 ALA A C 1
ATOM 642 O O . ALA A 1 83 ? 5.121 3.769 1.795 1.00 95.12 83 ALA A O 1
ATOM 643 N N . ASP A 1 84 ? 5.501 5.655 0.637 1.00 94.38 84 ASP A N 1
ATOM 644 C CA . ASP A 1 84 ? 4.977 6.565 1.658 1.00 94.38 84 ASP A CA 1
ATOM 645 C C . ASP A 1 84 ? 3.493 6.312 1.929 1.00 94.38 84 ASP A C 1
ATOM 647 O O . ASP A 1 84 ? 3.053 6.280 3.081 1.00 94.38 84 ASP A O 1
ATOM 651 N N . PHE A 1 85 ? 2.705 6.100 0.875 1.00 95.75 85 PHE A N 1
ATOM 652 C CA . PHE A 1 85 ? 1.286 5.822 1.024 1.00 95.75 85 PHE A CA 1
ATOM 653 C C . PHE A 1 85 ? 1.034 4.467 1.696 1.00 95.75 85 PHE A C 1
ATOM 655 O O . PHE A 1 85 ? 0.220 4.401 2.617 1.00 95.75 85 PHE A O 1
ATOM 662 N N . LEU A 1 86 ? 1.776 3.417 1.323 1.00 96.19 86 LEU A N 1
ATOM 663 C CA . LEU A 1 86 ? 1.731 2.117 1.999 1.00 96.19 86 LEU A CA 1
ATOM 664 C C . LEU A 1 86 ? 2.068 2.259 3.488 1.00 96.19 86 LEU A C 1
ATOM 666 O O . LEU A 1 86 ? 1.281 1.821 4.325 1.00 96.19 86 LEU A O 1
ATOM 670 N N . LEU A 1 87 ? 3.160 2.942 3.846 1.00 94.06 87 LEU A N 1
ATOM 671 C CA . LEU A 1 87 ? 3.495 3.200 5.253 1.00 94.06 87 LEU A CA 1
ATOM 672 C C . LEU A 1 87 ? 2.339 3.879 5.991 1.00 94.06 87 LEU A C 1
ATOM 674 O O . LEU A 1 87 ? 1.941 3.444 7.070 1.00 94.06 87 LEU A O 1
ATOM 678 N N . HIS A 1 88 ? 1.742 4.911 5.395 1.00 93.00 88 HIS A N 1
ATOM 679 C CA . HIS A 1 88 ? 0.605 5.591 6.003 1.00 93.00 88 HIS A CA 1
ATOM 680 C C . HIS A 1 88 ? -0.605 4.672 6.213 1.00 93.00 88 HIS A C 1
ATOM 682 O O . HIS A 1 88 ? -1.236 4.769 7.264 1.00 93.00 88 HIS A O 1
ATOM 688 N N . LEU A 1 89 ? -0.915 3.771 5.274 1.00 94.62 89 LEU A N 1
ATOM 689 C CA . LEU A 1 89 ? -2.006 2.802 5.432 1.00 94.62 89 LEU A CA 1
ATOM 690 C C . LEU A 1 89 ? -1.766 1.855 6.618 1.00 94.62 89 LEU A C 1
ATOM 692 O O . LEU A 1 89 ? -2.694 1.571 7.369 1.00 94.62 89 LEU A O 1
ATOM 696 N N . TYR A 1 90 ? -0.531 1.404 6.829 1.00 94.38 90 TYR A N 1
ATOM 697 C CA . TYR A 1 90 ? -0.217 0.435 7.885 1.00 94.38 90 TYR A CA 1
ATOM 698 C C . TYR A 1 90 ? 0.094 1.066 9.254 1.00 94.38 90 TYR A C 1
ATOM 700 O O . TYR A 1 90 ? 0.021 0.387 10.280 1.00 94.38 90 TYR A O 1
ATOM 708 N N . LEU A 1 91 ? 0.400 2.364 9.306 1.00 91.38 91 LEU A N 1
ATOM 709 C CA . LEU A 1 91 ? 0.681 3.080 10.558 1.00 91.38 91 LEU A CA 1
ATOM 710 C C . LEU A 1 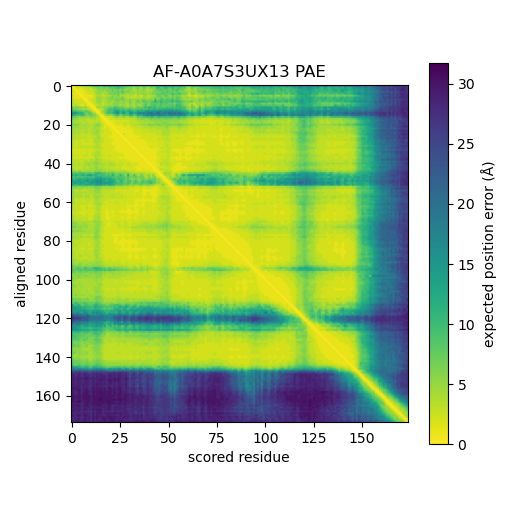91 ? -0.550 3.812 11.110 1.00 91.38 91 LEU A C 1
ATOM 712 O O . LEU A 1 91 ? -0.761 3.864 12.327 1.00 91.38 91 LEU A O 1
ATOM 716 N N . ARG A 1 92 ? -1.403 4.352 10.233 1.00 91.50 92 ARG A N 1
ATOM 717 C CA . ARG A 1 92 ? -2.561 5.175 10.615 1.00 91.50 92 ARG A CA 1
ATOM 718 C C . ARG A 1 92 ? -3.802 4.320 10.845 1.00 91.50 92 ARG A C 1
ATOM 720 O O . ARG A 1 92 ? -4.819 4.471 10.178 1.00 91.50 92 ARG A O 1
ATOM 727 N N . LEU A 1 93 ? -3.699 3.401 11.795 1.00 91.38 93 LEU A N 1
ATOM 728 C CA . LEU A 1 93 ? -4.756 2.452 12.131 1.00 91.38 93 LEU A CA 1
ATOM 729 C C . LEU A 1 93 ? -5.724 3.042 13.161 1.00 91.38 93 LEU A C 1
ATOM 731 O O . LEU A 1 93 ? -5.294 3.634 14.158 1.00 91.38 93 LEU A O 1
ATOM 735 N N . GLY A 1 94 ? -7.020 2.835 12.937 1.00 89.00 94 GLY A N 1
ATOM 736 C CA . GLY A 1 94 ? -8.077 3.137 13.894 1.00 89.00 94 GLY A CA 1
ATOM 737 C C . GLY A 1 94 ? -7.915 2.331 15.185 1.00 89.00 94 GLY A C 1
ATOM 738 O O . GLY A 1 94 ? -7.379 1.222 15.193 1.00 89.00 94 GLY A O 1
ATOM 739 N N . GLY A 1 95 ? -8.393 2.880 16.304 1.00 85.50 95 GLY A N 1
ATOM 740 C CA . GLY A 1 95 ? -8.124 2.333 17.643 1.00 85.50 95 GLY A CA 1
ATOM 741 C C . GLY A 1 95 ? -8.704 0.941 17.927 1.00 85.50 95 GLY A C 1
ATOM 742 O O . GLY A 1 95 ? -8.357 0.342 18.938 1.00 85.50 95 GLY A O 1
ATOM 743 N N . ARG A 1 96 ? -9.581 0.424 17.059 1.00 87.81 96 ARG A N 1
ATOM 744 C CA . ARG A 1 96 ? -10.230 -0.891 17.206 1.00 87.81 96 ARG A CA 1
ATOM 745 C C . ARG A 1 96 ? -9.507 -2.020 16.468 1.00 87.81 96 ARG A C 1
ATOM 747 O O . ARG A 1 96 ? -9.938 -3.165 16.571 1.00 87.81 96 ARG A O 1
ATOM 754 N N . LEU A 1 97 ? -8.467 -1.707 15.694 1.00 90.81 97 LEU A N 1
ATOM 755 C CA . LEU A 1 97 ? -7.742 -2.691 14.898 1.00 90.81 97 LEU A CA 1
ATOM 756 C C . LEU A 1 97 ? -6.653 -3.390 15.710 1.00 90.81 97 LEU A C 1
ATOM 758 O O . LEU A 1 97 ? -5.949 -2.764 16.504 1.00 90.81 97 LEU A O 1
ATOM 762 N N . ASP A 1 98 ? -6.476 -4.682 15.442 1.00 91.38 98 ASP A N 1
ATOM 763 C CA . ASP A 1 98 ? -5.315 -5.438 15.897 1.00 91.38 98 ASP A CA 1
ATOM 764 C C . ASP A 1 98 ? -4.077 -4.981 15.113 1.00 91.38 98 ASP A C 1
ATOM 766 O O . ASP A 1 98 ? -3.850 -5.375 13.966 1.00 91.38 98 ASP A O 1
ATOM 770 N N . ARG A 1 99 ? -3.295 -4.098 15.739 1.00 90.56 99 ARG A N 1
ATOM 771 C CA . ARG A 1 99 ? -2.080 -3.535 15.143 1.00 90.56 99 ARG A CA 1
ATOM 772 C C . ARG A 1 99 ? -1.052 -4.616 14.846 1.00 90.56 99 ARG A C 1
ATOM 774 O O . ARG A 1 99 ? -0.421 -4.552 13.800 1.00 90.56 99 ARG A O 1
ATOM 781 N N . GLU A 1 100 ? -0.904 -5.607 15.723 1.00 89.94 100 GLU A N 1
ATOM 782 C CA . GLU A 1 100 ? 0.098 -6.656 15.546 1.00 89.94 100 GLU A CA 1
ATOM 783 C C . GLU A 1 100 ? -0.209 -7.488 14.300 1.00 89.94 100 GLU A C 1
ATOM 785 O O . GLU A 1 100 ? 0.678 -7.712 13.476 1.00 89.94 100 GLU A O 1
ATOM 790 N N . ALA A 1 101 ? -1.472 -7.880 14.111 1.00 92.75 101 ALA A N 1
ATOM 791 C CA . ALA A 1 101 ? -1.890 -8.616 12.921 1.00 92.75 101 ALA A CA 1
ATOM 792 C C . ALA A 1 101 ? -1.682 -7.806 11.629 1.00 92.75 101 ALA A C 1
ATOM 794 O O . ALA A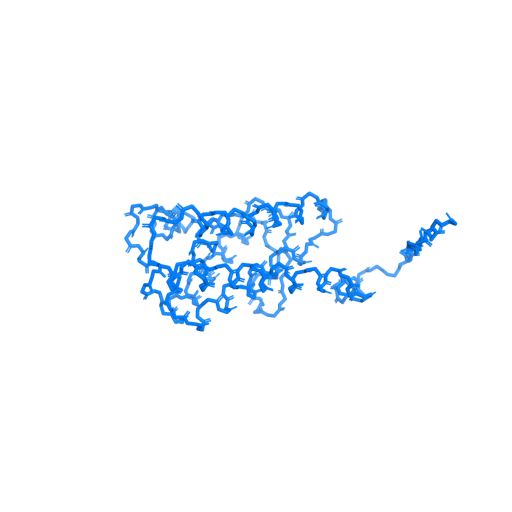 1 101 ? -1.187 -8.339 10.635 1.00 92.75 101 ALA A O 1
ATOM 795 N N . VAL A 1 102 ? -2.023 -6.513 11.642 1.00 93.44 102 VAL A N 1
ATOM 796 C CA . VAL A 1 102 ? -1.861 -5.628 10.475 1.00 93.44 102 VAL A CA 1
ATOM 797 C C . VAL A 1 102 ? -0.384 -5.390 10.149 1.00 93.44 102 VAL A C 1
ATOM 799 O O . VAL A 1 102 ? 0.010 -5.420 8.985 1.00 93.44 102 VAL A O 1
ATOM 802 N N . TRP A 1 103 ? 0.454 -5.190 11.162 1.00 94.44 103 TRP A N 1
ATOM 803 C CA . TRP A 1 103 ? 1.892 -4.998 10.989 1.00 94.44 103 TRP A CA 1
ATOM 804 C C . TRP A 1 103 ? 2.604 -6.274 10.548 1.00 94.44 103 TRP A C 1
ATOM 806 O O . TRP A 1 103 ? 3.531 -6.211 9.745 1.00 94.44 103 TRP A O 1
ATOM 816 N N . ARG A 1 104 ? 2.146 -7.441 11.007 1.00 93.00 104 ARG A N 1
ATOM 817 C CA . ARG A 1 104 ? 2.638 -8.726 10.509 1.00 93.00 104 ARG A CA 1
ATOM 818 C C . ARG A 1 104 ? 2.328 -8.903 9.023 1.00 93.00 104 ARG A C 1
ATOM 820 O O . ARG A 1 104 ? 3.236 -9.226 8.269 1.00 93.00 104 ARG A O 1
ATOM 827 N N . ASP A 1 105 ? 1.101 -8.595 8.587 1.00 94.31 105 ASP A N 1
ATOM 828 C CA . ASP A 1 105 ? 0.746 -8.613 7.157 1.00 94.31 105 ASP A CA 1
ATOM 829 C C . ASP A 1 105 ? 1.637 -7.673 6.330 1.00 94.31 105 ASP A C 1
ATOM 831 O O . ASP A 1 105 ? 2.078 -8.053 5.246 1.00 94.31 105 ASP A O 1
ATOM 835 N N . PHE A 1 106 ? 1.958 -6.480 6.846 1.00 94.56 106 PHE A N 1
ATOM 836 C CA . PHE A 1 106 ? 2.898 -5.571 6.185 1.00 94.56 106 PHE A CA 1
ATOM 837 C C . PHE A 1 106 ? 4.264 -6.222 5.958 1.00 94.56 106 PHE A C 1
ATOM 839 O O . PHE A 1 106 ? 4.761 -6.237 4.830 1.00 94.56 106 PHE A O 1
ATOM 846 N N . VAL A 1 107 ? 4.861 -6.769 7.022 1.00 92.69 107 VAL A N 1
ATOM 847 C CA . VAL A 1 107 ? 6.182 -7.406 6.960 1.00 92.69 107 VAL A CA 1
ATOM 848 C C . VAL A 1 107 ? 6.143 -8.608 6.019 1.00 92.69 107 VAL A C 1
ATOM 850 O O . VAL A 1 107 ? 6.994 -8.716 5.141 1.00 92.69 107 VAL A O 1
ATOM 853 N N . ASP A 1 108 ? 5.120 -9.457 6.114 1.00 92.00 108 ASP A N 1
ATOM 854 C CA . ASP A 1 108 ? 4.960 -10.625 5.243 1.00 92.00 108 ASP A CA 1
ATOM 855 C C . ASP A 1 108 ? 4.838 -10.236 3.763 1.00 92.00 108 ASP A C 1
ATOM 857 O O . ASP A 1 108 ? 5.312 -10.955 2.880 1.00 92.00 108 ASP A O 1
ATOM 861 N N . ARG A 1 109 ? 4.189 -9.108 3.452 1.00 92.31 109 ARG A N 1
ATOM 862 C CA . ARG A 1 109 ? 4.100 -8.582 2.081 1.00 92.31 109 ARG A CA 1
ATOM 863 C C . ARG A 1 109 ? 5.430 -8.010 1.611 1.00 92.31 109 ARG A C 1
ATOM 865 O O . ARG A 1 109 ? 5.878 -8.367 0.524 1.00 92.31 109 ARG A O 1
ATOM 872 N N . ALA A 1 110 ? 6.089 -7.192 2.428 1.00 90.12 110 ALA A N 1
ATOM 873 C CA . ALA A 1 110 ? 7.399 -6.636 2.099 1.00 90.12 110 ALA A CA 1
ATOM 874 C C . ALA A 1 110 ? 8.445 -7.745 1.863 1.00 90.12 110 ALA A C 1
ATOM 876 O O . ALA A 1 110 ? 9.198 -7.694 0.890 1.00 90.12 110 ALA A O 1
ATOM 877 N N . LEU A 1 111 ? 8.429 -8.800 2.685 1.00 85.81 111 LEU A N 1
ATOM 878 C CA . LEU A 1 111 ? 9.282 -9.980 2.524 1.00 85.81 111 LEU A CA 1
ATOM 879 C C . LEU A 1 111 ? 8.937 -10.801 1.275 1.00 85.81 111 LEU A C 1
ATOM 881 O O . LEU A 1 111 ? 9.841 -11.323 0.630 1.00 85.81 111 LEU A O 1
ATOM 885 N N . ARG A 1 112 ? 7.664 -10.892 0.874 1.00 86.88 112 ARG A N 1
ATOM 886 C CA . ARG A 1 112 ? 7.292 -11.526 -0.405 1.00 86.88 112 ARG A CA 1
ATOM 887 C C . ARG A 1 112 ? 7.841 -10.771 -1.611 1.00 86.88 112 ARG A C 1
ATOM 889 O O . ARG A 1 112 ? 8.295 -11.407 -2.556 1.00 86.88 112 ARG A O 1
ATOM 896 N N . HIS A 1 113 ? 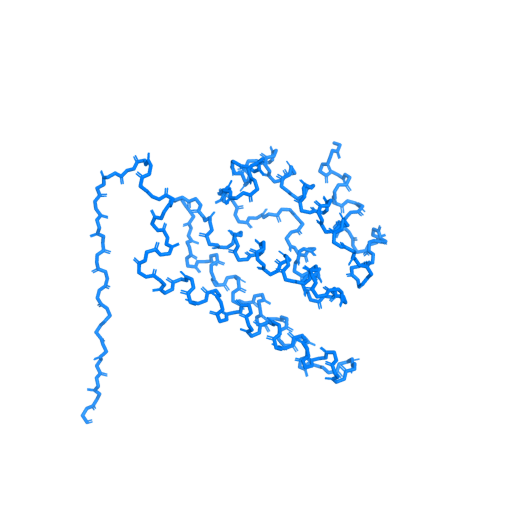7.857 -9.439 -1.568 1.00 80.50 113 HIS A N 1
ATOM 897 C CA . HIS A 1 113 ? 8.515 -8.639 -2.604 1.00 80.50 113 HIS A CA 1
ATOM 898 C C . HIS A 1 113 ? 10.035 -8.864 -2.633 1.00 80.50 113 HIS A C 1
ATOM 900 O O . HIS A 1 113 ? 10.621 -8.883 -3.713 1.00 80.50 113 HIS A O 1
ATOM 906 N N . LEU A 1 114 ? 10.663 -9.101 -1.475 1.00 77.19 114 LEU A N 1
ATOM 907 C CA . LEU A 1 114 ? 12.073 -9.500 -1.393 1.00 77.19 114 LEU A CA 1
ATOM 908 C C . LEU A 1 114 ? 12.321 -10.888 -1.989 1.00 77.19 114 LEU A C 1
ATOM 910 O O . LEU A 1 114 ? 13.260 -11.056 -2.762 1.00 77.19 114 LEU A O 1
ATOM 914 N N . ALA A 1 115 ? 11.481 -11.867 -1.648 1.00 75.88 115 ALA A N 1
ATOM 915 C CA . ALA A 1 115 ? 11.604 -13.238 -2.134 1.00 75.88 115 ALA A CA 1
ATOM 916 C C . ALA A 1 115 ? 11.393 -13.324 -3.652 1.00 75.88 115 ALA A C 1
ATOM 918 O O . ALA A 1 115 ? 12.213 -13.912 -4.347 1.00 75.88 115 ALA A O 1
ATOM 919 N N . GLY A 1 116 ? 10.376 -12.641 -4.186 1.00 72.25 116 GLY A N 1
ATOM 920 C CA . GLY A 1 116 ? 10.126 -12.607 -5.629 1.00 72.25 116 GLY A CA 1
ATOM 921 C C . GLY A 1 116 ? 11.271 -11.983 -6.434 1.00 72.25 116 GLY A C 1
ATOM 922 O O . GLY A 1 116 ? 11.540 -12.428 -7.545 1.00 72.25 116 GLY A O 1
ATOM 923 N N . ALA A 1 117 ? 11.984 -11.004 -5.865 1.00 62.94 117 ALA A N 1
ATOM 924 C CA . ALA A 1 117 ? 13.207 -10.464 -6.462 1.00 62.94 117 ALA A CA 1
ATOM 925 C C . ALA A 1 117 ? 14.401 -11.434 -6.349 1.00 62.94 117 ALA A C 1
ATOM 927 O O . ALA A 1 117 ? 15.299 -11.412 -7.183 1.00 62.94 117 ALA A O 1
ATOM 928 N N . ALA A 1 118 ? 14.440 -12.289 -5.323 1.00 59.47 118 ALA A N 1
ATOM 929 C CA . ALA A 1 118 ? 15.499 -13.283 -5.131 1.00 59.47 118 ALA A CA 1
ATOM 930 C C . ALA A 1 118 ? 15.343 -14.515 -6.035 1.00 59.47 118 ALA A C 1
ATOM 932 O O . ALA A 1 118 ? 16.347 -15.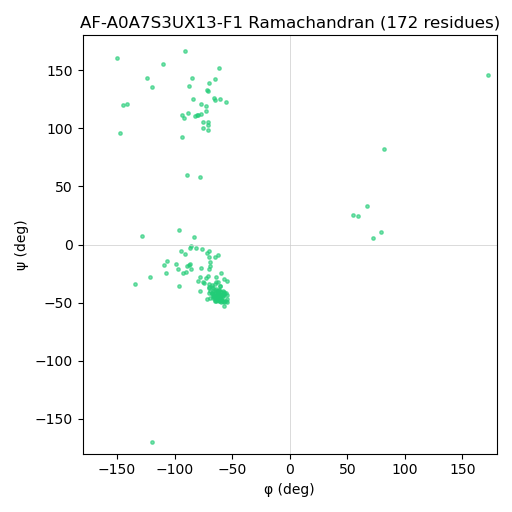124 -6.406 1.00 59.47 118 ALA A O 1
ATOM 933 N N . ASP A 1 119 ? 14.109 -14.843 -6.424 1.00 61.34 119 ASP A N 1
ATOM 934 C CA . ASP A 1 119 ? 13.788 -15.980 -7.293 1.00 61.34 119 ASP A CA 1
ATOM 935 C C . ASP A 1 119 ? 14.258 -15.784 -8.757 1.00 61.34 119 ASP A C 1
ATOM 937 O O . ASP A 1 119 ? 14.211 -16.721 -9.555 1.00 61.34 119 ASP A O 1
ATOM 941 N N . GLY A 1 120 ? 14.787 -14.601 -9.109 1.00 56.56 120 GLY A N 1
ATOM 942 C CA . GLY A 1 120 ? 15.784 -14.434 -10.178 1.00 56.56 120 GLY A CA 1
ATOM 943 C C . GLY A 1 120 ? 15.316 -14.719 -11.607 1.00 56.56 120 GLY A C 1
ATOM 944 O O . GLY A 1 120 ? 16.097 -15.191 -12.432 1.00 56.56 120 GLY A O 1
ATOM 945 N N . THR A 1 121 ? 14.052 -14.443 -11.923 1.00 54.44 121 THR A N 1
ATOM 946 C CA . THR A 1 121 ? 13.511 -14.595 -13.288 1.00 54.44 121 THR A CA 1
ATOM 947 C C . THR A 1 121 ? 13.725 -13.358 -14.174 1.00 54.44 121 THR A C 1
ATOM 949 O O . THR A 1 121 ? 13.376 -13.394 -15.356 1.00 54.44 121 THR A O 1
ATOM 952 N N . GLY A 1 122 ? 14.307 -12.282 -13.628 1.00 59.50 122 GLY A N 1
ATOM 953 C CA . GLY A 1 122 ? 14.466 -10.982 -14.279 1.00 59.50 122 GLY A CA 1
ATOM 954 C C . GLY A 1 122 ? 15.915 -10.516 -14.460 1.00 59.50 122 GLY A C 1
ATOM 955 O O . GLY A 1 122 ? 16.883 -11.260 -14.296 1.00 59.50 122 GLY A O 1
ATOM 956 N N . ASP A 1 123 ? 16.060 -9.250 -14.851 1.00 66.44 123 ASP A N 1
ATOM 957 C CA . ASP A 1 123 ? 17.350 -8.561 -14.904 1.00 66.44 123 ASP A CA 1
ATOM 958 C C . ASP A 1 123 ? 17.911 -8.393 -13.482 1.00 66.44 123 ASP A C 1
ATOM 960 O O . ASP A 1 123 ? 17.269 -7.807 -12.610 1.00 66.44 123 ASP A O 1
ATOM 964 N N . ARG A 1 124 ? 19.150 -8.842 -13.251 1.00 68.12 124 ARG A N 1
ATOM 965 C CA . ARG A 1 124 ? 19.833 -8.736 -11.950 1.00 68.12 124 ARG A CA 1
ATOM 966 C C . ARG A 1 124 ? 19.876 -7.306 -11.407 1.00 68.12 124 ARG A C 1
ATOM 968 O O . ARG A 1 124 ? 19.903 -7.118 -10.190 1.00 68.12 124 ARG A O 1
ATOM 975 N N . ALA A 1 125 ? 19.926 -6.300 -12.282 1.00 68.75 125 ALA A N 1
ATOM 976 C CA . ALA A 1 125 ? 19.898 -4.900 -11.867 1.00 68.75 125 ALA A CA 1
ATOM 977 C C . ALA A 1 125 ? 18.526 -4.502 -11.296 1.00 68.75 125 ALA A C 1
ATOM 979 O O . ALA A 1 125 ? 18.458 -3.812 -10.274 1.00 68.75 125 ALA A O 1
ATOM 980 N N . TYR A 1 126 ? 17.450 -4.983 -11.920 1.00 69.19 126 TYR A N 1
ATOM 981 C CA . TYR A 1 126 ? 16.078 -4.792 -11.459 1.00 69.19 126 TYR A CA 1
ATOM 982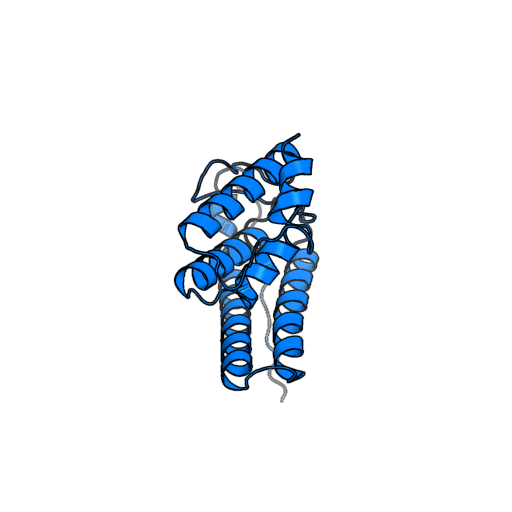 C C . TYR A 1 126 ? 15.834 -5.513 -10.128 1.00 69.19 126 TYR A C 1
ATOM 984 O O . TYR A 1 126 ? 15.325 -4.907 -9.184 1.00 69.19 126 TYR A O 1
ATOM 992 N N . ASP A 1 127 ? 16.299 -6.756 -10.008 1.00 76.81 127 ASP A N 1
ATOM 993 C CA . ASP A 1 127 ? 16.159 -7.555 -8.788 1.00 76.81 127 ASP A CA 1
ATOM 994 C C . ASP A 1 127 ? 16.863 -6.893 -7.591 1.00 76.81 127 ASP A C 1
ATOM 996 O O . ASP A 1 127 ? 16.291 -6.769 -6.505 1.00 76.81 127 ASP A O 1
ATOM 1000 N N . LEU A 1 128 ? 18.076 -6.359 -7.788 1.00 80.94 128 LEU A N 1
ATOM 1001 C CA . LEU A 1 128 ? 18.796 -5.634 -6.737 1.00 80.94 128 LEU A CA 1
ATOM 1002 C C . LEU A 1 128 ? 18.079 -4.338 -6.326 1.00 80.94 128 LEU A C 1
ATOM 1004 O O . LEU A 1 128 ? 18.057 -3.994 -5.140 1.00 80.94 128 LEU A O 1
ATOM 1008 N N . ALA A 1 129 ? 17.505 -3.606 -7.284 1.00 80.94 129 ALA A N 1
ATOM 1009 C CA . ALA A 1 129 ? 16.732 -2.401 -6.999 1.00 80.94 129 ALA A CA 1
ATOM 1010 C C . ALA A 1 129 ? 15.466 -2.737 -6.198 1.00 80.94 129 ALA A C 1
ATOM 1012 O O . ALA A 1 129 ? 15.228 -2.129 -5.154 1.00 80.94 129 ALA A O 1
ATOM 1013 N N . ALA A 1 130 ? 14.708 -3.752 -6.616 1.00 80.94 130 ALA A N 1
ATOM 1014 C CA . ALA A 1 130 ? 13.524 -4.233 -5.909 1.00 80.94 130 ALA A CA 1
ATOM 1015 C C . ALA A 1 130 ? 13.851 -4.679 -4.473 1.00 80.94 130 ALA A C 1
ATOM 1017 O O . ALA A 1 130 ? 13.152 -4.296 -3.530 1.00 80.94 130 ALA A O 1
ATOM 1018 N N . MET A 1 131 ? 14.964 -5.396 -4.274 1.00 84.50 131 MET A N 1
ATOM 1019 C CA . MET A 1 131 ? 15.424 -5.777 -2.935 1.00 84.50 131 MET A CA 1
ATOM 1020 C C . MET A 1 131 ? 15.743 -4.563 -2.062 1.00 84.50 131 MET A C 1
ATOM 1022 O O . MET A 1 131 ? 15.278 -4.468 -0.926 1.00 84.50 131 MET A O 1
ATOM 1026 N N . ARG A 1 132 ? 16.518 -3.603 -2.583 1.00 87.75 132 ARG A N 1
ATOM 1027 C CA . ARG A 1 132 ? 16.862 -2.372 -1.850 1.00 87.75 132 ARG A CA 1
ATOM 1028 C C . ARG A 1 132 ? 15.614 -1.597 -1.447 1.00 87.75 132 ARG A C 1
ATOM 1030 O O . ARG A 1 132 ? 15.515 -1.155 -0.306 1.00 87.75 132 ARG A O 1
ATOM 1037 N N . ARG A 1 133 ? 14.660 -1.476 -2.368 1.00 89.06 133 ARG A N 1
ATOM 1038 C CA . ARG A 1 133 ? 13.371 -0.813 -2.159 1.00 89.06 133 ARG A CA 1
ATOM 1039 C C . ARG A 1 133 ? 12.567 -1.475 -1.037 1.00 89.06 133 ARG A C 1
ATOM 1041 O O . ARG A 1 133 ? 12.119 -0.792 -0.118 1.00 89.06 133 ARG A O 1
ATOM 1048 N N . ALA A 1 134 ? 12.424 -2.798 -1.061 1.00 88.88 134 ALA A N 1
ATOM 1049 C CA . ALA A 1 134 ? 11.665 -3.524 -0.044 1.00 88.88 134 ALA A CA 1
ATOM 1050 C C . ALA A 1 134 ? 12.356 -3.535 1.335 1.00 88.88 134 ALA A C 1
ATOM 1052 O O . ALA A 1 134 ? 11.685 -3.372 2.359 1.00 88.88 134 ALA A O 1
ATOM 1053 N N . LEU A 1 135 ? 13.692 -3.630 1.383 1.00 90.62 135 LEU A N 1
ATOM 1054 C CA . LEU A 1 135 ? 14.459 -3.457 2.624 1.00 90.62 135 LEU A CA 1
ATOM 1055 C C . LEU A 1 135 ? 14.280 -2.051 3.201 1.00 90.62 135 LEU A C 1
ATOM 1057 O O . LEU A 1 135 ? 13.977 -1.915 4.384 1.00 90.62 135 LEU A O 1
ATOM 1061 N N . ALA A 1 136 ? 14.409 -1.011 2.372 1.00 91.69 136 ALA A N 1
ATOM 1062 C CA . ALA A 1 136 ? 14.222 0.372 2.800 1.00 91.69 136 ALA A CA 1
ATOM 1063 C C . ALA A 1 136 ? 12.804 0.615 3.338 1.00 91.69 136 ALA A C 1
ATOM 1065 O O . ALA A 1 136 ? 12.646 1.234 4.387 1.00 91.69 136 ALA A O 1
ATOM 1066 N N . LEU A 1 137 ? 11.776 0.087 2.667 1.00 94.00 137 LEU A N 1
ATOM 1067 C CA . LEU A 1 137 ? 10.391 0.172 3.130 1.00 94.00 137 LEU A CA 1
ATOM 1068 C C . LEU A 1 137 ? 10.204 -0.511 4.497 1.00 94.00 137 LEU A C 1
ATOM 1070 O O . LEU A 1 137 ? 9.573 0.057 5.388 1.00 94.00 137 LEU A O 1
ATOM 1074 N N . THR A 1 138 ? 10.785 -1.700 4.677 1.00 92.25 138 THR A N 1
ATOM 1075 C CA . THR A 1 138 ? 10.698 -2.460 5.933 1.00 92.25 138 THR A CA 1
ATOM 1076 C C . THR A 1 138 ? 11.411 -1.740 7.075 1.00 92.25 138 THR A C 1
ATOM 1078 O O . THR A 1 138 ? 10.851 -1.610 8.159 1.00 92.25 138 THR A O 1
ATOM 1081 N N . LEU A 1 139 ? 12.620 -1.223 6.836 1.00 92.19 139 LEU A N 1
ATOM 1082 C CA . LEU A 1 139 ? 13.376 -0.467 7.837 1.00 92.19 139 LEU A CA 1
ATOM 1083 C C . LEU A 1 139 ? 12.634 0.801 8.255 1.00 92.19 139 LEU A C 1
ATOM 1085 O O . LEU A 1 139 ? 12.432 1.014 9.446 1.00 92.19 139 LEU A O 1
ATOM 1089 N N . ARG A 1 140 ? 12.139 1.584 7.288 1.00 93.44 140 ARG A N 1
ATOM 1090 C CA . ARG A 1 140 ? 11.333 2.780 7.574 1.00 93.44 140 ARG A CA 1
ATOM 1091 C C . ARG A 1 140 ? 10.109 2.443 8.416 1.00 93.44 140 ARG A C 1
ATOM 1093 O O . ARG A 1 140 ? 9.784 3.168 9.346 1.00 93.44 140 ARG A O 1
ATOM 1100 N N . PHE A 1 141 ? 9.431 1.341 8.112 1.00 92.75 141 PHE A N 1
ATOM 1101 C CA . PHE A 1 141 ? 8.290 0.897 8.902 1.00 92.75 141 PHE A CA 1
ATOM 1102 C C . PHE A 1 141 ? 8.670 0.576 10.351 1.00 92.75 141 PHE A C 1
ATOM 1104 O O . PHE A 1 141 ? 8.002 1.047 11.269 1.00 92.75 141 PHE A O 1
ATOM 1111 N N . LEU A 1 142 ? 9.751 -0.180 10.561 1.00 90.62 142 LEU A N 1
ATOM 1112 C CA . LEU A 1 142 ? 10.239 -0.514 11.901 1.00 90.62 142 LEU A CA 1
ATOM 1113 C C . LEU A 1 142 ? 10.643 0.742 12.679 1.00 90.62 142 LEU A C 1
ATOM 1115 O O . LEU A 1 142 ? 10.236 0.894 13.826 1.00 90.62 142 LEU A O 1
ATOM 1119 N N . GLU A 1 143 ? 11.347 1.679 12.041 1.00 90.00 143 GLU A N 1
ATOM 1120 C CA . GLU A 1 143 ? 11.702 2.968 12.642 1.00 90.00 143 GLU A CA 1
ATOM 1121 C C . GLU A 1 143 ? 10.458 3.748 13.090 1.00 90.00 143 GLU A C 1
ATOM 1123 O O . GLU A 1 143 ? 10.432 4.291 14.193 1.00 90.00 143 GLU A O 1
ATOM 1128 N N . GLU A 1 144 ? 9.404 3.800 12.269 1.00 88.12 144 GLU A N 1
ATOM 1129 C CA . GLU A 1 144 ? 8.153 4.478 12.634 1.00 88.12 144 GLU A CA 1
ATOM 1130 C C . GLU A 1 144 ? 7.407 3.777 13.778 1.00 88.12 144 GLU A C 1
ATOM 1132 O O . GLU A 1 144 ? 6.827 4.451 14.633 1.00 88.12 144 GLU A O 1
ATOM 1137 N N . VAL A 1 145 ? 7.433 2.442 13.824 1.00 86.56 145 VAL A N 1
ATOM 1138 C CA . VAL A 1 145 ? 6.821 1.653 14.905 1.00 86.56 145 VAL A CA 1
ATOM 1139 C C . VAL A 1 145 ? 7.595 1.808 16.219 1.00 86.56 145 VAL A C 1
ATOM 1141 O O . VAL A 1 145 ? 6.982 1.880 17.285 1.00 86.56 145 VAL A O 1
ATOM 1144 N N . GLU A 1 146 ? 8.925 1.896 16.159 1.00 81.88 146 GLU A N 1
ATOM 1145 C CA . GLU A 1 146 ? 9.799 2.054 17.327 1.00 81.88 146 GLU A CA 1
ATOM 1146 C C . GLU A 1 146 ? 9.813 3.478 17.894 1.00 81.88 146 GLU A C 1
ATOM 1148 O O . GLU A 1 146 ? 10.173 3.670 19.061 1.00 81.88 146 GLU A O 1
ATOM 1153 N N . LYS A 1 147 ? 9.411 4.492 17.111 1.00 80.12 147 LYS A N 1
ATOM 1154 C CA . LYS A 1 147 ? 9.370 5.879 17.589 1.00 80.12 147 LYS A CA 1
ATOM 1155 C C . LYS A 1 147 ? 8.515 5.970 18.861 1.00 80.12 147 LYS A C 1
ATOM 1157 O O . LYS A 1 147 ? 7.308 5.725 18.803 1.00 80.12 147 LYS A O 1
ATOM 1162 N N . PRO A 1 148 ? 9.073 6.461 19.989 1.00 51.59 148 PRO A N 1
ATOM 1163 C CA . PRO A 1 148 ? 8.366 6.542 21.272 1.00 51.59 148 PRO A CA 1
ATOM 1164 C C . PRO A 1 148 ? 7.132 7.463 21.248 1.00 51.59 148 PRO A C 1
ATOM 1166 O O . PRO A 1 148 ? 6.343 7.460 22.189 1.00 51.59 148 PRO A O 1
ATOM 1169 N N . TYR A 1 149 ? 6.943 8.220 20.160 1.00 50.69 149 TYR A N 1
ATOM 1170 C CA . TYR A 1 149 ? 5.795 9.092 19.910 1.00 50.69 149 TYR A CA 1
ATOM 1171 C C . TYR A 1 149 ? 5.117 8.849 18.541 1.00 50.69 149 TYR A C 1
ATOM 1173 O O . TYR A 1 149 ? 4.208 9.592 18.174 1.00 50.69 149 TYR A O 1
ATOM 1181 N N . GLY A 1 150 ? 5.513 7.812 17.787 1.00 44.31 150 GLY A N 1
ATOM 1182 C CA . GLY A 1 150 ? 5.107 7.583 16.385 1.00 44.31 150 GLY A CA 1
ATOM 1183 C C . GLY A 1 150 ? 3.639 7.198 16.182 1.00 44.31 150 GLY A C 1
ATOM 1184 O O . GLY A 1 150 ? 3.100 7.329 15.087 1.00 44.31 150 GLY A O 1
ATOM 1185 N N . ILE A 1 151 ? 2.959 6.800 17.258 1.00 47.19 151 ILE A N 1
ATOM 1186 C CA . ILE A 1 151 ? 1.535 6.444 17.249 1.00 47.19 151 ILE A CA 1
ATOM 1187 C C . ILE A 1 151 ? 0.688 7.538 17.930 1.00 47.19 151 ILE A C 1
ATOM 1189 O O . ILE A 1 151 ? -0.518 7.586 17.728 1.00 47.19 151 ILE A O 1
ATOM 1193 N N . LEU A 1 152 ? 1.288 8.477 18.680 1.00 42.53 152 LEU A N 1
ATOM 1194 C CA . LEU A 1 152 ? 0.573 9.365 19.617 1.00 42.53 152 LEU A CA 1
ATOM 1195 C C . LEU A 1 152 ? -0.011 10.656 19.018 1.00 42.53 152 LEU A C 1
ATOM 1197 O O . LEU A 1 152 ? -0.927 11.223 19.611 1.00 42.53 152 LEU A O 1
ATOM 1201 N N . ASN A 1 153 ? 0.409 11.107 17.832 1.00 39.91 153 ASN A N 1
ATOM 1202 C CA . ASN A 1 153 ? -0.142 12.351 17.262 1.00 39.91 153 ASN A CA 1
ATOM 1203 C C . ASN A 1 153 ? -1.551 12.213 16.658 1.00 39.91 153 ASN A C 1
ATOM 1205 O O . ASN A 1 153 ? -2.156 13.215 16.289 1.00 39.91 153 ASN A O 1
ATOM 1209 N N . VAL A 1 154 ? -2.112 11.001 16.625 1.00 45.25 154 VAL A N 1
ATOM 1210 C CA . VAL A 1 154 ? -3.548 10.783 16.366 1.00 45.25 154 VAL A CA 1
ATOM 1211 C C . VAL A 1 154 ? -4.330 10.573 17.678 1.00 45.25 154 VAL A C 1
ATOM 1213 O O . VAL A 1 154 ? -5.546 10.732 17.714 1.00 45.25 154 VAL A O 1
ATOM 1216 N N . TYR A 1 155 ? -3.653 10.273 18.793 1.00 42.12 155 TYR A N 1
ATOM 1217 C CA . TYR A 1 155 ? -4.307 9.957 20.071 1.00 42.12 155 TYR A CA 1
ATOM 1218 C C . TYR A 1 155 ? -4.656 11.191 20.918 1.00 42.12 155 TYR A C 1
ATOM 1220 O O . TYR A 1 155 ? -5.562 11.122 21.747 1.00 42.12 155 TYR A O 1
ATOM 1228 N N . HIS A 1 156 ? -4.017 12.344 20.704 1.00 37.62 156 HIS A N 1
ATOM 1229 C CA . HIS A 1 156 ? -4.208 13.497 21.595 1.00 37.62 156 HIS A CA 1
ATOM 1230 C C . HIS A 1 156 ? -5.402 14.415 21.293 1.00 37.62 156 HIS A C 1
ATOM 1232 O O . HIS A 1 156 ? -5.645 15.337 22.064 1.00 37.62 156 HIS A O 1
ATOM 1238 N N . ALA A 1 157 ? -6.197 14.157 20.251 1.00 39.41 157 ALA A N 1
ATOM 1239 C CA . ALA A 1 157 ? -7.411 14.946 20.008 1.00 39.41 157 ALA A CA 1
ATOM 1240 C C . ALA A 1 157 ? -8.678 14.377 20.682 1.00 39.41 157 ALA A C 1
ATOM 1242 O O . ALA A 1 157 ? -9.711 15.039 20.651 1.00 39.41 157 ALA A O 1
ATOM 1243 N N . GLY A 1 158 ? -8.630 13.172 21.276 1.00 38.25 158 GLY A N 1
ATOM 1244 C CA . GLY A 1 158 ? -9.854 12.472 21.695 1.00 38.25 158 GLY A CA 1
ATOM 1245 C C . GLY A 1 158 ? -9.884 11.847 23.087 1.00 38.25 158 GLY A C 1
ATOM 1246 O O . GLY A 1 158 ? -10.956 11.823 23.682 1.00 38.25 158 GLY A O 1
ATOM 1247 N N . GLN A 1 159 ? -8.776 11.329 23.629 1.00 34.72 159 GLN A N 1
ATOM 1248 C CA . GLN A 1 159 ? -8.810 10.631 24.923 1.00 34.72 159 GLN A CA 1
ATOM 1249 C C . GLN A 1 159 ? -7.506 10.827 25.699 1.00 34.72 159 GLN A C 1
ATOM 1251 O O . GLN A 1 159 ? -6.524 10.113 25.517 1.00 34.72 159 GLN A O 1
ATOM 1256 N N . ALA A 1 160 ? -7.513 11.811 26.595 1.00 36.31 160 ALA A N 1
ATOM 1257 C CA . ALA A 1 160 ? -6.651 11.790 27.763 1.00 36.31 160 ALA A CA 1
ATOM 1258 C C . ALA A 1 160 ? -7.188 10.706 28.706 1.00 36.31 160 ALA A C 1
ATOM 1260 O O . ALA A 1 160 ? -8.260 10.909 29.262 1.00 36.31 160 ALA A O 1
ATOM 1261 N N . ASP A 1 161 ? -6.522 9.552 28.791 1.00 37.91 161 ASP A N 1
ATOM 1262 C CA . ASP A 1 161 ? -6.146 8.858 30.037 1.00 37.91 161 ASP A CA 1
ATOM 1263 C C . ASP A 1 161 ? -5.560 7.460 29.717 1.00 37.91 161 ASP A C 1
ATOM 1265 O O . ASP A 1 161 ? -5.999 6.799 28.781 1.00 37.91 161 ASP A O 1
ATOM 1269 N N . GLN A 1 162 ? -4.588 7.009 30.518 1.00 33.59 162 GLN A N 1
ATOM 1270 C CA . GLN A 1 162 ? -3.867 5.714 30.475 1.00 33.59 162 GLN A CA 1
ATOM 1271 C C . GLN A 1 162 ? -2.695 5.547 29.485 1.00 33.59 162 GLN A C 1
ATOM 1273 O O . GLN A 1 162 ? -2.762 4.881 28.453 1.00 33.59 162 GLN A O 1
ATOM 1278 N N . ALA A 1 163 ? -1.525 6.034 29.908 1.00 32.69 163 ALA A N 1
ATOM 1279 C CA . ALA A 1 163 ? -0.231 5.628 29.366 1.00 32.69 163 ALA A CA 1
ATOM 1280 C C . ALA A 1 163 ? 0.178 4.232 29.886 1.00 32.69 163 ALA A C 1
ATOM 1282 O O . ALA A 1 163 ? 0.618 4.085 31.028 1.00 32.69 163 ALA A O 1
ATOM 1283 N N . VAL A 1 164 ? 0.092 3.202 29.038 1.00 36.28 164 VAL A N 1
ATOM 1284 C CA . VAL A 1 164 ? 0.691 1.884 29.310 1.00 36.28 164 VAL A CA 1
ATOM 1285 C C . VAL A 1 164 ? 2.171 1.925 28.931 1.00 36.28 164 VAL A C 1
ATOM 1287 O O . VAL A 1 164 ? 2.545 2.030 27.766 1.00 36.28 164 VAL A O 1
ATOM 1290 N N . ARG A 1 165 ? 3.036 1.861 29.945 1.00 29.98 165 ARG A N 1
ATOM 1291 C CA . ARG A 1 165 ? 4.495 1.948 29.817 1.00 29.98 165 ARG A CA 1
ATOM 1292 C C . ARG A 1 165 ? 5.085 0.537 29.715 1.00 29.98 165 ARG A C 1
ATOM 1294 O O . ARG A 1 165 ? 5.373 -0.084 30.736 1.00 29.98 165 ARG A O 1
ATOM 1301 N N . VAL A 1 166 ? 5.277 0.016 28.505 1.00 35.53 166 VAL A N 1
ATOM 1302 C CA . VAL A 1 166 ? 5.967 -1.273 28.309 1.00 35.53 166 VAL A CA 1
ATOM 1303 C C . VAL A 1 166 ? 7.480 -1.044 28.399 1.00 35.53 166 VAL A C 1
ATOM 1305 O O . VAL A 1 166 ? 8.072 -0.382 27.553 1.00 35.53 166 VAL A O 1
ATOM 1308 N N . ARG A 1 167 ? 8.120 -1.557 29.459 1.00 32.28 167 ARG A N 1
ATOM 1309 C CA . ARG A 1 167 ? 9.587 -1.571 29.607 1.00 32.28 167 ARG A CA 1
ATOM 1310 C C . ARG A 1 167 ? 10.137 -2.897 29.084 1.00 32.28 167 ARG A C 1
ATOM 1312 O O . ARG A 1 167 ? 9.962 -3.924 29.736 1.00 32.28 167 ARG A O 1
ATOM 1319 N N . LEU A 1 168 ? 10.858 -2.870 27.967 1.00 32.22 168 LEU A N 1
ATOM 1320 C CA . LEU A 1 168 ? 11.666 -4.005 27.515 1.00 32.22 168 LEU A CA 1
ATOM 1321 C C . LEU A 1 168 ? 12.908 -4.134 28.413 1.00 32.22 168 LEU A C 1
ATOM 1323 O O . LEU A 1 168 ? 13.759 -3.247 28.457 1.00 32.22 168 LEU A O 1
ATOM 1327 N N . ARG A 1 169 ? 13.006 -5.238 29.165 1.00 32.50 169 ARG A N 1
ATOM 1328 C CA . ARG A 1 169 ? 14.226 -5.627 29.891 1.00 32.50 169 ARG A CA 1
ATOM 1329 C C . ARG A 1 169 ? 15.058 -6.541 28.997 1.00 32.50 169 ARG A C 1
ATOM 1331 O O . ARG A 1 169 ? 14.709 -7.701 28.811 1.00 32.50 169 ARG A O 1
ATOM 1338 N N . VAL A 1 170 ? 16.188 -6.041 28.508 1.00 36.28 170 VAL A N 1
ATOM 1339 C CA . VAL A 1 170 ? 17.217 -6.875 27.877 1.00 36.28 170 VAL A CA 1
ATOM 1340 C C . VAL A 1 170 ? 17.992 -7.596 28.983 1.00 36.28 170 VAL A C 1
ATOM 1342 O O . VAL A 1 170 ? 18.696 -6.962 29.770 1.00 36.28 170 VAL A O 1
ATOM 1345 N N . ARG A 1 171 ? 17.855 -8.924 29.074 1.00 35.53 171 ARG A N 1
ATOM 1346 C CA . ARG A 1 171 ? 18.748 -9.767 29.883 1.0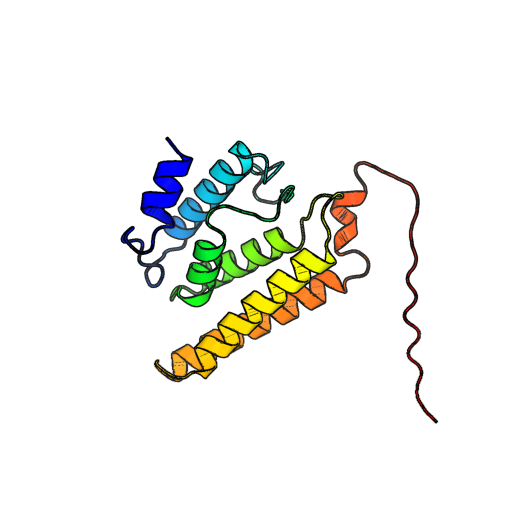0 35.53 171 ARG A CA 1
ATOM 1347 C C . ARG A 1 171 ? 20.023 -10.018 29.079 1.00 35.53 171 ARG A C 1
ATOM 1349 O O . ARG A 1 171 ? 19.980 -10.735 28.086 1.00 35.53 171 ARG A O 1
ATOM 1356 N N . ARG A 1 172 ? 21.153 -9.453 29.509 1.00 35.81 172 ARG A N 1
ATOM 1357 C CA . ARG A 1 172 ? 22.471 -9.958 29.099 1.00 35.81 172 ARG A CA 1
ATOM 1358 C C . ARG A 1 172 ? 22.757 -11.220 29.913 1.00 35.81 172 ARG A C 1
ATOM 1360 O O . ARG A 1 172 ? 22.699 -11.169 31.140 1.00 35.81 172 ARG A O 1
ATOM 1367 N N . GLY A 1 173 ? 22.959 -12.337 29.217 1.00 45.28 173 GLY A N 1
ATOM 1368 C CA . GLY A 1 173 ? 23.420 -13.592 29.807 1.00 45.28 173 GLY A CA 1
ATOM 1369 C C . GLY A 1 173 ? 24.838 -13.438 30.352 1.00 45.28 173 GLY A C 1
ATOM 1370 O O . GLY A 1 173 ? 25.632 -12.688 29.780 1.00 45.28 173 GLY A O 1
ATOM 1371 N N . ALA A 1 174 ? 25.076 -14.087 31.490 1.00 42.53 174 ALA A N 1
ATOM 1372 C CA . ALA A 1 174 ? 26.382 -14.262 32.114 1.00 42.53 174 ALA A CA 1
ATOM 1373 C C . ALA A 1 174 ? 27.198 -15.335 31.385 1.00 42.53 174 ALA A C 1
ATOM 1375 O O . ALA A 1 174 ? 26.558 -16.238 30.795 1.00 42.53 174 ALA A O 1
#

Secondary structure (DSSP, 8-state):
-HHHHHIIIIISTTS---STT--HHHHHHHHHHHHHHHHHTTSEESTT-SS--EES-S--TTHHHHHHHHHH---HHHHHHHHHHHHHHHHSB-TTS-HHHHHHHHHHHHHHHHHHHHT--S-HHHHHHHHHHHHHHHHHHHHHHH-TTTTGGGTTTT----------------

Foldseek 3Di:
DLLCCCCQQQQDPPNPPDLQPQDPVNLVVNLLSQLVNCVVVVQKAPSVDPVDIEGADLPGPNPVSLLCSLLRYPDPVSVVVSLVVLLCHLQRYDPPDDNVVSVVVLLVSLVVQLVVLVVPPDDVVSSVVSNVSSVVSNVVSVVLVPPPCSNPVVVPPDDPDDDDDDDDDDDDDD

pLDDT: mean 79.19, std 19.69, range [29.98, 96.19]

Organism: Heterosigma akashiwo (NCBI:txid2829)